Protein AF-A0A838QR54-F1 (afdb_monomer_lite)

Radius of gyration: 17.62 Å; chains: 1; bounding box: 29×57×32 Å

pLDDT: mean 84.11, std 12.48, range [48.06, 97.69]

Sequence (57 aa):
MKPVKMGRPPKPPDERQTERLELRMTAAELAQIERAAEGKLATWCRQTLLRAAKRAK

Secondary structure (DSSP, 8-state):
------PPPPPPGGG-----------HHHHHHHHHHTTT-HHHHHHHHHHHHHHH--

Structure (mmCIF, N/CA/C/O backbone):
data_AF-A0A838QR54-F1
#
_entry.id   AF-A0A838QR54-F1
#
loop_
_atom_site.group_PDB
_atom_site.id
_atom_site.type_symbol
_atom_site.label_atom_id
_atom_site.label_alt_id
_atom_site.label_comp_id
_atom_site.label_asym_id
_atom_site.label_entity_id
_atom_site.label_seq_id
_atom_site.pdbx_PDB_ins_code
_atom_site.Cartn_x
_atom_site.Cartn_y
_atom_site.Cartn_z
_atom_site.occupancy
_atom_site.B_iso_or_equiv
_atom_site.auth_seq_id
_atom_site.auth_comp_id
_atom_site.auth_asym_id
_atom_site.auth_atom_id
_atom_site.pdbx_PDB_model_num
ATOM 1 N N . MET A 1 1 ? 5.848 40.222 -18.037 1.00 48.06 1 MET A N 1
ATOM 2 C CA . MET A 1 1 ? 5.565 38.778 -18.211 1.00 48.06 1 MET A CA 1
ATOM 3 C C . MET A 1 1 ? 6.797 37.991 -17.776 1.00 48.06 1 MET A C 1
ATOM 5 O O . MET A 1 1 ? 7.847 38.198 -18.366 1.00 48.06 1 MET A O 1
ATOM 9 N N . LYS A 1 2 ? 6.726 37.171 -16.717 1.00 49.31 2 LYS A N 1
ATOM 10 C CA . LYS A 1 2 ? 7.841 36.279 -16.336 1.00 49.31 2 LYS A CA 1
ATOM 11 C C . LYS A 1 2 ? 7.735 34.983 -17.159 1.00 49.31 2 LYS A C 1
ATOM 13 O O . LYS A 1 2 ? 6.627 34.456 -17.241 1.00 49.31 2 LYS A O 1
ATOM 18 N N . PRO A 1 3 ? 8.820 34.473 -17.766 1.00 59.56 3 PRO A N 1
ATOM 19 C CA . PRO A 1 3 ? 8.762 33.247 -18.553 1.00 59.56 3 PRO A CA 1
ATOM 20 C C . PRO A 1 3 ? 8.477 32.050 -17.642 1.00 59.56 3 PRO A C 1
ATOM 22 O O . PRO A 1 3 ? 9.100 31.885 -16.590 1.00 59.56 3 PRO A O 1
ATOM 25 N N . VAL A 1 4 ? 7.517 31.220 -18.047 1.00 60.25 4 VAL A N 1
ATOM 26 C CA . VAL A 1 4 ? 7.204 29.948 -17.393 1.00 60.25 4 VAL A CA 1
ATOM 27 C C . VAL A 1 4 ? 8.437 29.056 -17.540 1.00 60.25 4 VAL A C 1
ATOM 29 O O . VAL A 1 4 ? 8.788 28.663 -18.650 1.00 60.25 4 VAL A O 1
ATOM 32 N N . LYS A 1 5 ? 9.139 28.766 -16.437 1.00 65.19 5 LYS A N 1
ATOM 33 C CA . LYS A 1 5 ? 10.194 27.743 -16.421 1.00 65.19 5 LYS A CA 1
ATOM 34 C C . LYS A 1 5 ? 9.541 26.415 -16.802 1.00 65.19 5 LYS A C 1
ATOM 36 O O . LYS A 1 5 ? 8.849 25.816 -15.985 1.00 65.19 5 LYS A O 1
ATOM 41 N N . MET A 1 6 ? 9.744 25.979 -18.041 1.0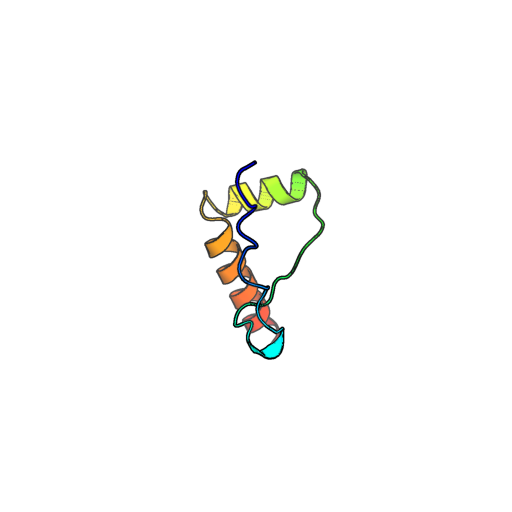0 67.81 6 MET A N 1
ATOM 42 C CA . MET A 1 6 ? 9.374 24.639 -18.485 1.00 67.81 6 MET A CA 1
ATOM 43 C C . MET A 1 6 ? 10.135 23.646 -17.600 1.00 67.81 6 MET A C 1
ATOM 45 O O . MET A 1 6 ? 11.367 23.653 -17.570 1.00 67.81 6 MET A O 1
ATOM 49 N N . GLY A 1 7 ? 9.406 22.864 -16.801 1.00 76.56 7 GLY A N 1
ATOM 50 C CA . GLY A 1 7 ? 9.997 21.822 -15.965 1.00 76.56 7 GLY A CA 1
ATOM 51 C C . GLY A 1 7 ? 10.759 20.800 -16.811 1.00 76.56 7 GLY A C 1
ATOM 52 O O . GLY A 1 7 ? 10.545 20.688 -18.018 1.00 76.56 7 GLY A O 1
ATOM 53 N N . ARG A 1 8 ? 11.663 20.043 -16.180 1.00 77.75 8 ARG A N 1
ATOM 54 C CA . ARG A 1 8 ? 12.390 18.968 -16.868 1.00 77.75 8 ARG A CA 1
ATOM 55 C C . ARG A 1 8 ? 11.381 17.961 -17.451 1.00 77.75 8 ARG A C 1
ATOM 57 O O . ARG A 1 8 ? 10.451 17.592 -16.730 1.00 77.75 8 ARG A O 1
ATOM 64 N N . PRO A 1 9 ? 11.558 17.497 -18.702 1.00 76.88 9 PRO A N 1
ATOM 65 C CA . PRO A 1 9 ? 10.711 16.456 -19.268 1.00 76.88 9 PRO A CA 1
ATOM 66 C C . PRO A 1 9 ? 10.699 15.204 -18.373 1.00 76.88 9 PRO A C 1
ATOM 68 O O . PRO A 1 9 ? 11.726 14.896 -17.752 1.00 76.88 9 PRO A O 1
ATOM 71 N N . PRO A 1 10 ? 9.572 14.473 -18.292 1.00 78.19 10 PRO A N 1
ATOM 72 C CA . PRO A 1 10 ? 9.518 13.190 -17.601 1.00 78.19 10 PRO A CA 1
ATOM 73 C C . PRO A 1 10 ? 10.572 12.227 -18.154 1.00 78.19 10 PRO A C 1
ATOM 75 O O . PRO A 1 10 ? 10.839 12.223 -19.355 1.00 78.19 10 PRO A O 1
ATOM 78 N N . LYS A 1 11 ? 11.146 11.386 -17.287 1.00 80.06 11 LYS A N 1
ATOM 79 C CA . LYS A 1 11 ? 12.115 10.376 -17.722 1.00 80.06 11 LYS A CA 1
ATOM 80 C C . LYS A 1 11 ? 11.486 9.379 -18.712 1.00 80.06 11 LYS A C 1
ATOM 82 O O . LYS A 1 11 ? 10.305 9.019 -18.526 1.00 80.06 11 LYS A O 1
ATOM 87 N N . PRO A 1 12 ? 12.272 8.906 -19.697 1.00 80.00 12 PRO A N 1
ATOM 88 C CA . PRO A 1 12 ? 11.912 7.774 -20.545 1.00 80.00 12 PRO A CA 1
ATOM 89 C C . PRO A 1 12 ? 11.452 6.569 -19.703 1.00 80.00 12 PRO A C 1
ATOM 91 O O . PRO A 1 12 ? 11.958 6.399 -18.590 1.00 80.00 12 PRO A O 1
ATOM 94 N N . PRO A 1 13 ? 10.464 5.771 -20.156 1.00 73.81 13 PRO A N 1
ATOM 95 C CA . PRO A 1 13 ? 9.926 4.641 -19.390 1.00 73.81 13 PRO A CA 1
ATOM 96 C C . PRO A 1 13 ? 10.988 3.631 -18.934 1.00 73.81 13 PRO A C 1
ATOM 98 O O . PRO A 1 13 ? 10.937 3.164 -17.804 1.00 73.81 13 PRO A O 1
ATOM 101 N N . ASP A 1 14 ? 11.973 3.371 -19.782 1.00 75.69 14 ASP A N 1
ATOM 102 C CA . ASP A 1 14 ? 13.141 2.512 -19.573 1.00 75.69 14 ASP A CA 1
ATOM 103 C C . ASP A 1 14 ? 14.106 3.024 -18.487 1.00 75.69 14 ASP A C 1
ATOM 105 O O . ASP A 1 14 ? 14.823 2.238 -17.872 1.00 75.69 14 ASP A O 1
ATOM 109 N N . GLU A 1 15 ? 14.076 4.322 -18.173 1.00 77.25 15 GLU A N 1
ATOM 110 C CA . GLU A 1 15 ? 14.850 4.921 -17.079 1.00 77.25 15 GLU A CA 1
ATOM 111 C C . GLU A 1 15 ? 14.052 5.052 -15.765 1.00 77.25 15 GLU A C 1
ATOM 113 O O . GLU A 1 15 ? 14.553 5.589 -14.761 1.00 77.25 15 GLU A O 1
ATOM 118 N N . ARG A 1 16 ? 12.788 4.610 -15.740 1.00 76.88 16 ARG A N 1
ATOM 119 C CA . ARG A 1 16 ? 11.956 4.654 -14.533 1.00 76.88 16 ARG A CA 1
ATOM 120 C C . ARG A 1 16 ? 12.310 3.471 -13.643 1.00 76.88 16 ARG A C 1
ATOM 122 O O . ARG A 1 16 ? 11.958 2.335 -13.909 1.00 76.88 16 ARG A O 1
ATOM 129 N N . GLN A 1 17 ? 12.963 3.758 -12.522 1.00 73.56 17 GLN A N 1
ATOM 130 C CA . GLN A 1 17 ? 13.274 2.750 -11.498 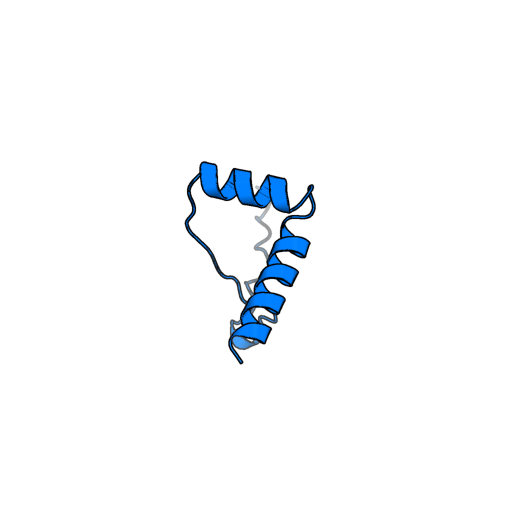1.00 73.56 17 GLN A CA 1
ATOM 131 C C . GLN A 1 17 ? 12.051 2.333 -10.666 1.00 73.56 17 GLN A C 1
ATOM 133 O O . GLN A 1 17 ? 12.147 1.448 -9.816 1.00 73.56 17 GLN A O 1
ATOM 138 N N . THR A 1 18 ? 10.914 2.998 -10.868 1.00 76.00 18 THR A N 1
ATOM 139 C CA . THR A 1 18 ? 9.719 2.833 -10.047 1.00 76.00 18 THR A CA 1
ATOM 140 C C . THR A 1 18 ? 8.507 2.623 -10.933 1.00 76.00 18 THR A C 1
ATOM 142 O O . THR A 1 18 ? 8.095 3.527 -11.661 1.00 76.00 18 THR A O 1
ATOM 145 N N . GLU A 1 19 ? 7.913 1.441 -10.815 1.00 78.31 19 GLU A N 1
ATOM 146 C CA . GLU A 1 19 ? 6.601 1.141 -11.375 1.00 78.31 19 GLU A CA 1
ATOM 147 C C . GLU A 1 19 ? 5.504 1.744 -10.494 1.00 78.31 19 GLU A C 1
ATOM 149 O O . GLU A 1 19 ? 5.587 1.722 -9.260 1.00 78.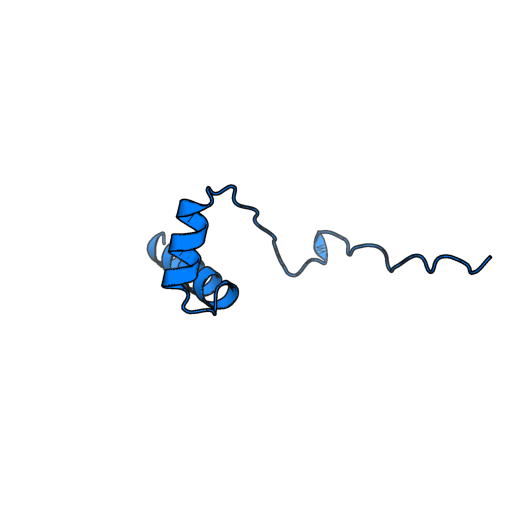31 19 GLU A O 1
ATOM 154 N N . ARG A 1 20 ? 4.466 2.294 -11.127 1.00 81.75 20 ARG A N 1
ATOM 155 C CA . ARG A 1 20 ? 3.296 2.854 -10.441 1.00 81.75 20 ARG A CA 1
ATOM 156 C C . ARG A 1 20 ? 2.080 2.005 -10.772 1.00 81.75 20 ARG A C 1
ATOM 158 O O . ARG A 1 20 ? 1.693 1.903 -11.929 1.00 81.75 20 ARG A O 1
ATOM 165 N N . LEU A 1 21 ? 1.460 1.454 -9.735 1.00 83.75 21 LEU A N 1
ATOM 166 C CA . LEU A 1 21 ? 0.1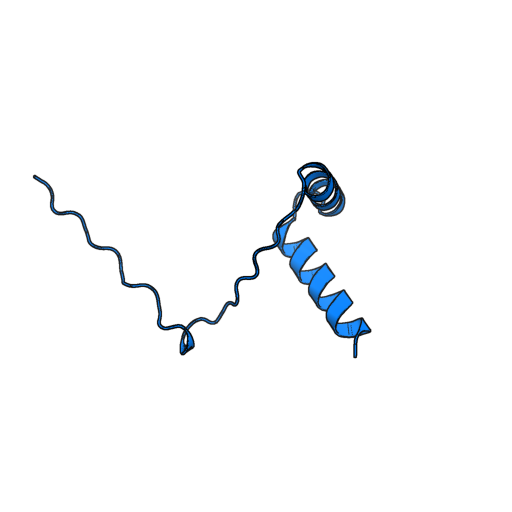77 0.770 -9.827 1.00 83.75 21 LEU A CA 1
ATOM 167 C C . LEU A 1 21 ? -0.896 1.653 -9.195 1.00 83.75 21 LEU A C 1
ATOM 169 O O . LEU A 1 21 ? -0.750 2.083 -8.051 1.00 83.75 21 LEU A O 1
ATOM 173 N N . GLU A 1 22 ? -1.972 1.903 -9.931 1.00 89.69 22 GLU A N 1
ATOM 174 C CA . GLU A 1 22 ? -3.149 2.596 -9.414 1.00 89.69 22 GLU A CA 1
ATOM 175 C C . GLU A 1 22 ? -4.276 1.593 -9.201 1.00 89.69 22 GLU A C 1
ATOM 177 O O . GLU A 1 22 ? -4.595 0.799 -10.084 1.00 89.69 22 GLU A O 1
ATOM 182 N N . LEU A 1 23 ? -4.873 1.626 -8.011 1.00 87.81 23 LEU A N 1
ATOM 183 C CA . LEU A 1 23 ? -5.959 0.737 -7.620 1.00 87.81 23 LEU A CA 1
ATOM 184 C C . LEU A 1 23 ? -7.191 1.581 -7.334 1.00 87.81 23 LEU A C 1
ATOM 186 O O . LEU A 1 23 ? -7.150 2.495 -6.509 1.00 87.81 23 LEU A O 1
ATOM 190 N N . ARG A 1 24 ? -8.292 1.267 -8.013 1.00 94.50 24 ARG A 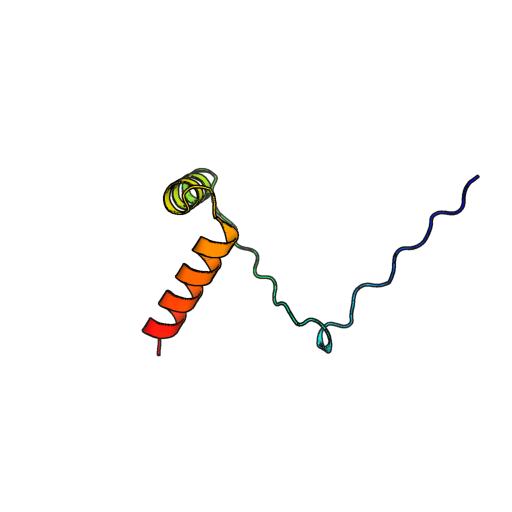N 1
ATOM 191 C CA . ARG A 1 24 ? -9.592 1.834 -7.661 1.00 94.50 24 ARG A CA 1
ATOM 192 C C . ARG A 1 24 ? -10.092 1.126 -6.413 1.00 94.50 24 ARG A C 1
ATOM 194 O O . ARG A 1 24 ? -10.138 -0.099 -6.386 1.00 94.50 24 ARG A O 1
ATOM 201 N N . MET A 1 25 ? -10.462 1.908 -5.413 1.00 94.62 25 MET A N 1
ATOM 202 C CA . MET A 1 25 ? -11.027 1.419 -4.165 1.00 94.62 25 MET A CA 1
ATOM 203 C C . MET A 1 25 ? -12.097 2.387 -3.676 1.00 94.62 25 MET A C 1
ATOM 205 O O . MET A 1 25 ? -12.078 3.580 -3.986 1.00 94.62 25 MET A O 1
ATOM 209 N N . THR A 1 26 ? -13.042 1.852 -2.924 1.00 97.69 26 THR A N 1
ATOM 210 C CA . THR A 1 26 ? -14.058 2.610 -2.207 1.00 97.69 26 THR A CA 1
ATOM 211 C C . THR A 1 26 ? -13.447 3.332 -1.005 1.00 97.69 26 THR A C 1
ATOM 213 O O . THR A 1 26 ? -12.384 2.968 -0.498 1.00 97.69 26 THR A O 1
ATOM 216 N N . ALA A 1 27 ? -14.154 4.342 -0.493 1.00 96.12 27 ALA A N 1
ATOM 217 C CA . ALA A 1 27 ? -13.742 5.035 0.728 1.00 96.12 27 ALA A CA 1
ATOM 218 C C . ALA A 1 27 ? -13.691 4.096 1.950 1.00 96.12 27 ALA A C 1
ATOM 220 O O . ALA A 1 27 ? -12.853 4.275 2.830 1.00 96.12 27 ALA A O 1
ATOM 221 N N . ALA A 1 28 ? -14.558 3.077 1.993 1.00 96.81 28 ALA A N 1
ATOM 222 C CA . ALA A 1 28 ? -14.581 2.092 3.071 1.00 96.81 28 ALA A CA 1
ATOM 223 C C . ALA A 1 28 ? -13.323 1.208 3.065 1.00 96.81 28 ALA A C 1
ATOM 225 O O . ALA A 1 28 ? -12.704 1.008 4.110 1.00 96.81 28 ALA A O 1
ATOM 226 N N . GLU A 1 29 ? -12.911 0.735 1.887 1.00 94.75 29 GLU A N 1
ATOM 227 C CA . GLU A 1 29 ? -11.676 -0.039 1.721 1.00 94.75 29 GLU A CA 1
ATOM 228 C C . GLU A 1 29 ? -10.444 0.799 2.073 1.00 94.75 29 GLU A C 1
ATOM 230 O O . GLU A 1 29 ? -9.572 0.328 2.804 1.00 94.75 29 GLU A O 1
ATOM 235 N N . LEU A 1 30 ? -10.397 2.061 1.630 1.00 93.62 30 LEU A N 1
ATOM 236 C CA . LEU A 1 30 ? -9.301 2.965 1.977 1.00 93.62 30 LEU A CA 1
ATOM 237 C C . LEU A 1 30 ? -9.199 3.160 3.496 1.00 93.62 30 LEU A C 1
ATOM 239 O O . LEU A 1 30 ? -8.122 2.974 4.059 1.00 93.62 30 LEU A O 1
ATOM 243 N N . ALA A 1 31 ? -10.317 3.439 4.174 1.00 94.38 31 ALA A N 1
ATOM 244 C CA . ALA A 1 31 ? -10.341 3.621 5.625 1.00 94.38 31 ALA A CA 1
ATOM 245 C C . ALA A 1 31 ? -9.882 2.363 6.383 1.00 94.38 31 ALA A C 1
ATOM 247 O O . ALA A 1 31 ? -9.218 2.457 7.418 1.00 94.38 31 ALA A O 1
ATOM 248 N N . GLN A 1 32 ? -10.211 1.172 5.877 1.00 94.81 32 GLN A N 1
ATOM 249 C CA . GLN A 1 32 ? -9.741 -0.085 6.454 1.00 94.81 32 GLN A CA 1
ATOM 250 C C . GLN A 1 32 ? -8.219 -0.233 6.322 1.00 94.81 32 GLN A C 1
ATOM 252 O O . GLN A 1 32 ? -7.555 -0.616 7.288 1.00 94.81 32 GLN A O 1
ATOM 257 N N . ILE A 1 33 ? -7.660 0.096 5.155 1.00 93.44 33 ILE A N 1
ATOM 258 C CA . ILE A 1 33 ? -6.214 0.046 4.912 1.00 93.44 33 ILE A CA 1
ATOM 259 C C . ILE A 1 33 ? -5.489 1.082 5.781 1.00 93.44 33 ILE A C 1
ATOM 261 O O . ILE A 1 33 ? -4.482 0.758 6.407 1.00 93.44 33 ILE A O 1
ATOM 265 N N . GLU A 1 34 ? -6.000 2.309 5.864 1.00 94.00 34 GLU A N 1
ATOM 266 C CA . GLU A 1 34 ? -5.407 3.376 6.676 1.00 94.00 34 GLU A CA 1
ATOM 267 C C . GLU A 1 34 ? -5.360 3.011 8.163 1.00 94.00 34 GLU A C 1
ATOM 269 O O . GLU A 1 34 ? -4.331 3.215 8.810 1.00 94.00 34 GLU A O 1
ATOM 274 N N . ARG A 1 35 ? -6.432 2.399 8.688 1.00 94.56 35 ARG A N 1
ATOM 275 C CA . ARG A 1 35 ? -6.461 1.864 10.057 1.00 94.56 35 ARG A CA 1
ATOM 276 C C . ARG A 1 35 ? -5.419 0.768 10.259 1.00 94.56 35 ARG A C 1
ATOM 278 O O . ARG A 1 35 ? -4.686 0.814 11.240 1.00 94.56 35 ARG A O 1
ATOM 285 N N . ALA A 1 36 ? -5.325 -0.185 9.331 1.00 92.31 36 ALA A N 1
ATOM 286 C CA . ALA A 1 36 ? -4.356 -1.279 9.408 1.00 92.31 36 ALA A CA 1
ATOM 287 C C . ALA A 1 36 ? -2.897 -0.809 9.277 1.00 92.31 36 ALA A C 1
ATOM 289 O O . ALA A 1 36 ? -1.982 -1.487 9.744 1.00 92.31 36 ALA A O 1
ATOM 290 N N . ALA A 1 37 ? -2.675 0.332 8.625 1.00 93.88 37 ALA A N 1
ATOM 291 C CA . ALA A 1 37 ? -1.352 0.889 8.401 1.00 93.88 37 ALA A CA 1
ATOM 292 C C . ALA A 1 37 ? -0.826 1.757 9.552 1.00 93.88 37 ALA A C 1
ATOM 294 O O . ALA A 1 37 ? 0.343 2.146 9.500 1.00 93.88 37 ALA A O 1
ATOM 295 N N . GLU A 1 38 ? -1.656 2.094 10.546 1.00 92.69 38 GLU A N 1
ATOM 296 C CA . GLU A 1 38 ? -1.276 2.889 11.728 1.00 92.69 38 GLU A CA 1
ATOM 297 C C . GLU A 1 38 ? -0.496 4.173 11.359 1.00 92.69 38 GLU A C 1
ATOM 299 O O . GLU A 1 38 ? 0.530 4.517 11.947 1.00 92.69 38 GLU A O 1
ATOM 304 N N . GLY A 1 39 ? -0.939 4.867 10.303 1.00 89.06 39 GLY A N 1
ATOM 305 C CA . GLY A 1 39 ? -0.306 6.098 9.810 1.00 89.06 39 GLY A CA 1
ATOM 306 C C . GLY A 1 39 ? 0.927 5.906 8.911 1.00 89.06 39 GLY A C 1
ATOM 307 O O . GLY A 1 39 ? 1.472 6.887 8.411 1.00 89.06 39 GLY A O 1
ATOM 308 N N . LYS A 1 40 ? 1.363 4.667 8.634 1.00 94.06 40 LYS A N 1
ATOM 309 C CA . LYS A 1 40 ? 2.496 4.343 7.738 1.00 94.06 40 LYS A CA 1
ATOM 310 C C . LYS A 1 40 ? 2.053 3.635 6.453 1.00 94.06 40 LYS A C 1
ATOM 312 O O . LYS A 1 40 ? 2.626 2.613 6.067 1.00 94.06 40 LYS A O 1
ATOM 317 N N . LEU A 1 41 ? 1.065 4.208 5.762 1.00 92.75 41 LEU A N 1
ATOM 318 C CA . LEU A 1 41 ? 0.385 3.614 4.601 1.00 92.75 41 LEU A CA 1
ATOM 319 C C . LEU A 1 41 ? 1.336 3.068 3.524 1.00 92.75 41 LEU A C 1
ATOM 321 O O . LEU A 1 41 ? 1.265 1.893 3.181 1.00 92.75 41 LEU A O 1
ATOM 325 N N . ALA A 1 42 ? 2.269 3.884 3.026 1.00 89.12 42 ALA A N 1
ATOM 326 C CA . ALA A 1 42 ? 3.170 3.474 1.943 1.00 89.12 42 ALA A CA 1
ATOM 327 C C . ALA A 1 42 ? 4.073 2.288 2.333 1.00 89.12 42 ALA A C 1
ATOM 329 O O . ALA A 1 42 ? 4.214 1.322 1.577 1.00 89.12 42 ALA A O 1
ATOM 330 N N . THR A 1 43 ? 4.661 2.336 3.532 1.00 93.38 43 THR A N 1
ATOM 331 C CA . THR A 1 43 ? 5.519 1.261 4.051 1.00 93.38 43 THR A CA 1
ATOM 332 C C . THR A 1 43 ? 4.719 -0.014 4.277 1.00 93.38 43 THR A C 1
ATOM 334 O O . THR A 1 43 ? 5.171 -1.095 3.894 1.00 93.38 43 THR A O 1
ATOM 337 N N . TRP A 1 44 ? 3.527 0.114 4.862 1.00 94.88 44 TRP A N 1
ATOM 338 C CA . TRP A 1 44 ? 2.629 -1.004 5.110 1.00 94.88 44 TRP A CA 1
ATOM 339 C C . TRP A 1 44 ? 2.208 -1.673 3.798 1.00 94.88 44 TRP A C 1
ATOM 341 O O . TRP A 1 44 ? 2.445 -2.868 3.628 1.00 94.88 44 TRP A O 1
ATOM 351 N N . CYS A 1 45 ? 1.718 -0.904 2.818 1.00 92.31 45 CYS A N 1
ATOM 352 C CA . CYS A 1 45 ? 1.325 -1.416 1.502 1.00 92.31 45 CYS A CA 1
ATOM 353 C C . CYS A 1 45 ? 2.480 -2.150 0.811 1.00 92.31 45 CYS A C 1
ATOM 355 O O . CYS A 1 45 ? 2.302 -3.274 0.341 1.00 92.31 45 CYS A O 1
ATOM 357 N N . ARG A 1 46 ? 3.689 -1.567 0.806 1.00 91.25 46 ARG A N 1
ATOM 358 C CA . ARG A 1 46 ? 4.878 -2.212 0.228 1.00 91.25 46 ARG A CA 1
ATOM 359 C C . ARG A 1 46 ? 5.165 -3.559 0.887 1.00 91.25 46 ARG A C 1
ATOM 361 O O . ARG A 1 46 ? 5.410 -4.541 0.191 1.00 91.25 46 ARG A O 1
ATOM 368 N N . GLN A 1 47 ? 5.159 -3.622 2.218 1.00 94.31 47 GLN A N 1
ATOM 369 C CA . GLN A 1 47 ? 5.429 -4.869 2.933 1.00 94.31 47 GLN A CA 1
ATOM 370 C C . GLN A 1 47 ? 4.336 -5.915 2.698 1.00 94.31 47 GLN A C 1
ATOM 372 O O . GLN A 1 47 ? 4.660 -7.082 2.478 1.00 94.31 47 GLN A O 1
ATOM 377 N N . THR A 1 48 ? 3.068 -5.508 2.701 1.00 93.31 48 THR A N 1
ATOM 378 C CA . THR A 1 48 ? 1.925 -6.387 2.431 1.00 93.31 48 THR A CA 1
ATOM 379 C C . THR A 1 48 ? 2.011 -6.989 1.029 1.00 93.31 48 THR A C 1
ATOM 381 O O . THR A 1 48 ? 1.928 -8.209 0.892 1.00 93.31 48 THR A O 1
ATOM 384 N N . LEU A 1 49 ? 2.291 -6.175 0.006 1.00 90.88 49 LEU A N 1
ATOM 385 C CA . LEU A 1 49 ? 2.470 -6.647 -1.372 1.00 90.88 49 LEU A CA 1
ATOM 386 C C . LEU A 1 49 ? 3.662 -7.606 -1.504 1.00 90.88 49 LEU A C 1
ATOM 388 O O . LEU A 1 49 ? 3.530 -8.667 -2.108 1.00 90.88 49 LEU A O 1
ATOM 392 N N . LEU A 1 50 ? 4.807 -7.292 -0.885 1.00 92.25 50 LEU A N 1
ATOM 393 C CA . LEU A 1 50 ? 5.975 -8.182 -0.895 1.00 92.25 50 LEU A CA 1
ATOM 394 C C . LEU A 1 50 ? 5.690 -9.525 -0.206 1.00 92.25 50 LEU A C 1
ATOM 396 O O . LEU A 1 50 ? 6.162 -10.564 -0.666 1.00 92.25 50 LEU A O 1
ATOM 400 N N . ARG A 1 51 ? 4.925 -9.525 0.892 1.00 93.19 51 ARG A N 1
ATOM 401 C CA . ARG A 1 51 ? 4.510 -10.757 1.582 1.00 93.19 51 ARG A CA 1
ATOM 402 C C . ARG A 1 51 ? 3.558 -11.585 0.722 1.00 93.19 51 ARG A C 1
ATOM 404 O O . ARG A 1 51 ? 3.733 -12.797 0.656 1.00 93.19 51 ARG A O 1
ATOM 411 N N . ALA A 1 52 ? 2.592 -10.950 0.059 1.00 91.50 52 ALA A N 1
ATOM 412 C CA . ALA A 1 52 ?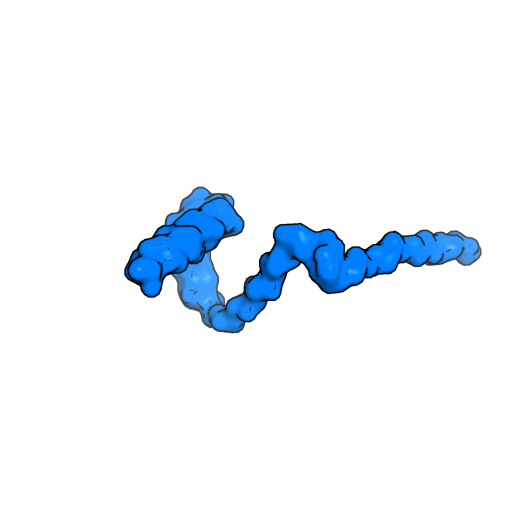 1.668 -11.627 -0.847 1.00 91.50 52 ALA A CA 1
ATOM 413 C C . ALA A 1 52 ? 2.407 -12.257 -2.039 1.00 91.50 52 ALA A C 1
ATOM 415 O O . ALA A 1 52 ? 2.235 -13.442 -2.307 1.00 91.50 52 ALA A O 1
ATOM 416 N N . ALA A 1 53 ? 3.313 -11.508 -2.676 1.00 90.31 53 ALA A N 1
ATOM 417 C CA . ALA A 1 53 ? 4.122 -12.000 -3.790 1.00 90.31 53 ALA A CA 1
ATOM 418 C C . ALA A 1 53 ? 5.010 -13.194 -3.401 1.00 90.31 53 ALA A C 1
ATOM 420 O O . ALA A 1 53 ? 5.161 -14.129 -4.180 1.00 90.31 53 ALA A O 1
ATOM 421 N N . LYS A 1 54 ? 5.571 -13.196 -2.182 1.00 91.31 54 LYS A N 1
ATOM 422 C CA . LYS A 1 54 ? 6.353 -14.331 -1.663 1.00 91.31 54 LYS A CA 1
ATOM 423 C C . LYS A 1 54 ? 5.526 -15.594 -1.426 1.00 91.31 54 LYS A C 1
ATOM 425 O O . LYS A 1 54 ? 6.093 -16.670 -1.502 1.00 91.31 54 LYS A O 1
ATOM 430 N N . ARG A 1 55 ? 4.237 -15.468 -1.096 1.00 82.06 55 ARG A N 1
ATOM 431 C CA . ARG A 1 55 ? 3.336 -16.612 -0.855 1.00 82.06 55 ARG A CA 1
ATOM 432 C C . ARG A 1 55 ? 2.799 -17.239 -2.139 1.00 82.06 55 ARG A C 1
ATOM 434 O O . ARG A 1 55 ? 2.343 -18.370 -2.100 1.00 82.06 55 ARG A O 1
ATOM 441 N N . ALA A 1 56 ? 2.785 -16.480 -3.232 1.00 72.44 56 ALA A N 1
ATOM 442 C CA . ALA A 1 56 ? 2.315 -16.945 -4.534 1.00 72.44 56 ALA A CA 1
ATOM 443 C C . ALA A 1 56 ? 3.387 -17.718 -5.330 1.00 72.44 56 ALA A C 1
ATOM 445 O O . ALA A 1 56 ? 3.075 -18.255 -6.389 1.00 72.44 56 ALA A O 1
ATOM 446 N N . LYS A 1 57 ? 4.634 -17.732 -4.843 1.00 53.50 57 LYS A N 1
ATOM 447 C CA . LYS A 1 57 ? 5.730 -18.574 -5.335 1.00 53.50 57 LYS A CA 1
ATOM 448 C C . LYS A 1 57 ? 5.777 -19.876 -4.554 1.00 53.50 57 LYS A C 1
ATOM 450 O O . LYS A 1 57 ? 6.108 -20.893 -5.194 1.00 53.50 57 LYS A O 1
#

Foldseek 3Di:
DDDDPDDDDDDDPVPDPDDDDDDDDDPVVVVVQCVVCVNPNVVSVVVVVVVVVVVVD